Protein AF-J9YXC3-F1 (afdb_monomer_lite)

Sequence (136 aa):
MDFTQTALELEKHRAYLNEISKEDIVHIIKSVIFHLEQKKIFQEEELKKINLTVLTNEPFNNLYFKYNKERLPLAGTIILQESDNLTFTISLCHHFKMRNALIITGSNSQQSEILDIFFQTLSENQLKSDFIKIIQ

Structure (mmCIF, N/CA/C/O backbone):
data_AF-J9YXC3-F1
#
_entry.id   AF-J9YXC3-F1
#
loop_
_atom_site.group_PDB
_atom_site.id
_atom_site.type_symbol
_atom_site.label_atom_id
_atom_site.label_alt_id
_atom_site.label_comp_id
_atom_site.label_asym_id
_atom_site.label_entity_id
_atom_site.label_seq_id
_atom_site.pdbx_PDB_ins_code
_atom_site.Cartn_x
_atom_site.Cartn_y
_atom_site.Cartn_z
_atom_site.occupancy
_atom_site.B_iso_or_equiv
_atom_site.auth_seq_id
_atom_site.auth_comp_id
_atom_site.auth_asym_id
_atom_site.auth_atom_id
_atom_site.pdbx_PDB_model_num
ATOM 1 N N . MET A 1 1 ? 8.070 -23.061 -13.653 1.00 44.50 1 MET A N 1
ATOM 2 C CA . MET A 1 1 ? 8.009 -21.593 -13.799 1.00 44.50 1 MET A CA 1
ATOM 3 C C . MET A 1 1 ? 9.391 -21.136 -14.203 1.00 44.50 1 MET A C 1
ATOM 5 O O . MET A 1 1 ? 10.349 -21.558 -13.567 1.00 44.50 1 MET A O 1
ATOM 9 N N . ASP A 1 2 ? 9.485 -20.400 -15.303 1.00 42.06 2 ASP A N 1
ATOM 10 C CA . ASP A 1 2 ? 10.751 -20.035 -15.930 1.00 42.06 2 ASP A CA 1
ATOM 11 C C . ASP A 1 2 ? 11.364 -18.846 -15.172 1.00 42.06 2 ASP A C 1
ATOM 13 O O . ASP A 1 2 ? 10.804 -17.750 -15.164 1.00 42.06 2 ASP A O 1
ATOM 17 N N . PHE A 1 3 ? 12.466 -19.072 -14.453 1.00 43.12 3 PHE A N 1
ATOM 18 C CA . PHE A 1 3 ? 13.061 -18.087 -13.532 1.00 43.12 3 PHE A CA 1
ATOM 19 C C . PHE A 1 3 ? 13.427 -16.757 -14.217 1.00 43.12 3 PHE A C 1
ATOM 21 O O . PHE A 1 3 ? 13.409 -15.700 -13.587 1.00 43.12 3 PHE A O 1
ATOM 28 N N . THR A 1 4 ? 13.721 -16.801 -15.514 1.00 52.62 4 THR A N 1
ATOM 29 C CA . THR A 1 4 ? 14.018 -15.651 -16.378 1.00 52.62 4 THR A CA 1
ATOM 30 C C . THR A 1 4 ? 12.807 -14.753 -16.629 1.00 52.62 4 THR A C 1
ATOM 32 O O . THR A 1 4 ? 12.967 -13.534 -16.663 1.00 52.62 4 THR A O 1
ATOM 35 N N . GLN A 1 5 ? 11.599 -15.313 -16.762 1.00 55.00 5 GLN A N 1
ATOM 36 C CA . GLN A 1 5 ? 10.377 -14.516 -16.938 1.00 55.00 5 GLN A CA 1
ATOM 37 C C . GLN A 1 5 ? 10.041 -13.740 -15.659 1.00 55.00 5 GLN A C 1
ATOM 39 O O . GLN A 1 5 ? 9.790 -12.538 -15.719 1.00 55.00 5 GLN A O 1
ATOM 44 N N . THR A 1 6 ? 10.152 -14.391 -14.498 1.00 65.88 6 THR A N 1
ATOM 45 C CA . THR A 1 6 ? 9.884 -13.772 -13.191 1.00 65.88 6 THR A CA 1
ATOM 46 C C . THR A 1 6 ? 10.859 -12.632 -12.871 1.00 65.88 6 THR A C 1
ATOM 48 O O . THR A 1 6 ? 10.464 -11.617 -12.300 1.00 65.88 6 THR A O 1
ATOM 51 N N . ALA A 1 7 ? 12.134 -12.769 -13.253 1.00 64.75 7 ALA A N 1
ATOM 52 C CA . ALA A 1 7 ? 13.141 -11.727 -13.044 1.00 64.75 7 ALA A CA 1
ATOM 53 C C . ALA A 1 7 ? 12.892 -10.487 -13.920 1.00 64.75 7 ALA A C 1
ATOM 55 O O . ALA A 1 7 ? 12.973 -9.360 -13.434 1.00 64.75 7 ALA A O 1
ATOM 56 N N . LEU A 1 8 ? 12.533 -10.688 -15.192 1.00 72.06 8 LEU A N 1
ATOM 57 C CA . LEU A 1 8 ? 12.246 -9.594 -16.121 1.00 72.06 8 LEU A CA 1
ATOM 58 C C . LEU A 1 8 ? 10.987 -8.808 -15.715 1.00 72.06 8 LEU A C 1
ATOM 60 O O . LEU A 1 8 ? 10.945 -7.585 -15.838 1.00 72.06 8 LEU A O 1
ATOM 64 N N . GLU A 1 9 ? 9.953 -9.493 -15.225 1.00 75.75 9 GLU A N 1
ATOM 65 C CA . GLU A 1 9 ? 8.747 -8.848 -14.689 1.00 75.75 9 GLU A CA 1
ATOM 66 C C . GLU A 1 9 ? 9.055 -7.997 -13.453 1.00 75.75 9 GLU A C 1
ATOM 68 O O . GLU A 1 9 ? 8.604 -6.854 -13.356 1.00 75.75 9 GLU A O 1
ATOM 73 N N . LEU A 1 10 ? 9.891 -8.510 -12.546 1.00 72.19 10 LEU A N 1
ATOM 74 C CA . LEU A 1 10 ? 10.334 -7.773 -11.365 1.00 72.19 10 LEU A CA 1
ATOM 75 C C . LEU A 1 10 ? 11.084 -6.487 -11.739 1.00 72.19 10 LEU A C 1
ATOM 77 O O . LEU A 1 10 ? 10.846 -5.432 -11.147 1.00 72.19 10 LEU A O 1
ATOM 81 N N . GLU A 1 11 ? 11.964 -6.551 -12.740 1.00 75.38 11 GLU A N 1
ATOM 82 C CA . GLU A 1 11 ? 12.675 -5.373 -13.240 1.00 75.38 11 GLU A CA 1
ATOM 83 C C . GLU A 1 11 ? 11.730 -4.331 -13.844 1.00 75.38 11 GLU A C 1
ATOM 85 O O . GLU A 1 11 ? 11.914 -3.137 -13.605 1.00 75.38 11 GLU A O 1
ATOM 90 N N . LYS A 1 12 ? 10.681 -4.757 -14.558 1.00 84.31 12 LYS A N 1
ATOM 91 C CA . LYS A 1 12 ? 9.660 -3.842 -15.093 1.00 84.31 12 LYS A CA 1
ATOM 92 C C . LYS A 1 12 ? 8.884 -3.142 -13.982 1.00 84.31 12 LYS A C 1
ATOM 94 O O . LYS A 1 12 ? 8.744 -1.922 -14.023 1.00 84.31 12 LYS A O 1
ATOM 99 N N . HIS A 1 13 ? 8.420 -3.884 -12.975 1.00 84.56 13 HIS A N 1
ATOM 100 C CA . HIS A 1 13 ? 7.725 -3.294 -11.825 1.00 84.56 13 HIS A CA 1
ATOM 101 C C . HIS A 1 13 ? 8.628 -2.318 -11.070 1.00 84.56 13 HIS A C 1
ATOM 103 O O . HIS A 1 13 ? 8.189 -1.244 -10.665 1.00 84.56 13 HIS A O 1
ATOM 109 N N . ARG A 1 14 ? 9.915 -2.651 -10.941 1.00 78.56 14 ARG A N 1
ATOM 110 C CA . ARG A 1 14 ? 10.913 -1.771 -10.334 1.00 78.56 14 ARG A CA 1
ATOM 111 C C . ARG A 1 14 ? 11.133 -0.493 -11.139 1.00 78.56 14 ARG A C 1
ATOM 113 O O 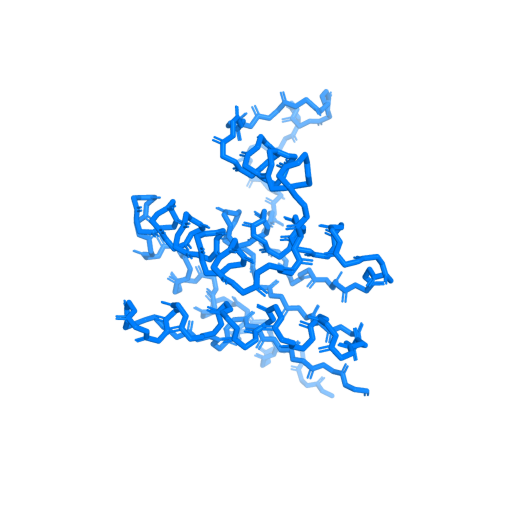. ARG A 1 14 ? 11.238 0.575 -10.539 1.00 78.56 14 ARG A O 1
ATOM 120 N N . ALA A 1 15 ? 11.284 -0.595 -12.458 1.00 83.19 15 ALA A N 1
ATOM 121 C CA . ALA A 1 15 ? 11.462 0.570 -13.318 1.00 83.19 15 ALA A CA 1
ATOM 122 C C . ALA A 1 15 ? 10.262 1.510 -13.167 1.00 83.19 15 ALA A C 1
ATOM 124 O O . ALA A 1 15 ? 10.442 2.673 -12.821 1.00 83.19 15 ALA A O 1
ATOM 125 N N . TYR A 1 16 ? 9.054 0.950 -13.255 1.00 87.44 16 TYR A N 1
ATOM 126 C CA . TYR A 1 16 ? 7.808 1.682 -13.072 1.00 87.44 16 TYR A CA 1
ATOM 127 C C . TYR A 1 16 ? 7.717 2.391 -11.709 1.00 87.44 16 TYR A C 1
ATOM 129 O O . TYR A 1 16 ? 7.514 3.599 -11.650 1.00 87.44 16 TYR A O 1
ATOM 137 N N . LEU A 1 17 ? 7.935 1.679 -10.596 1.00 85.12 17 LEU A N 1
ATOM 138 C CA . LEU A 1 17 ? 7.857 2.279 -9.255 1.00 85.12 17 LEU A CA 1
ATOM 139 C C . LEU A 1 17 ? 8.917 3.369 -9.018 1.00 85.12 17 LEU A C 1
ATOM 141 O O . LEU A 1 17 ? 8.711 4.260 -8.196 1.00 85.12 17 LEU A O 1
ATOM 145 N N . ASN A 1 18 ? 10.054 3.315 -9.720 1.00 84.38 18 ASN A N 1
ATOM 146 C CA . ASN A 1 18 ? 11.087 4.348 -9.634 1.00 84.38 18 ASN A CA 1
ATOM 147 C C . ASN A 1 18 ? 10.769 5.616 -10.429 1.00 84.38 18 ASN A C 1
ATOM 149 O O . ASN A 1 18 ? 11.314 6.665 -10.081 1.00 84.38 18 ASN A O 1
ATOM 153 N N . GLU A 1 19 ? 9.910 5.527 -11.445 1.00 88.19 19 GLU A N 1
ATOM 154 C CA . GLU A 1 19 ? 9.423 6.679 -12.214 1.00 88.19 19 GLU A CA 1
ATOM 155 C C . GLU A 1 19 ? 8.437 7.534 -11.407 1.00 88.19 19 GLU A C 1
ATOM 157 O O . GLU A 1 19 ? 8.325 8.733 -11.654 1.00 88.19 19 GLU A O 1
ATOM 162 N N . ILE A 1 20 ? 7.766 6.952 -10.405 1.00 86.25 20 ILE A N 1
ATOM 163 C CA . ILE A 1 20 ? 6.833 7.677 -9.536 1.00 86.25 20 ILE A CA 1
ATOM 164 C C . ILE A 1 20 ? 7.611 8.671 -8.664 1.00 86.25 20 ILE A C 1
ATOM 166 O O . ILE A 1 20 ? 8.532 8.297 -7.920 1.00 86.25 20 ILE A O 1
ATOM 170 N N . SER A 1 21 ? 7.230 9.948 -8.732 1.00 84.88 21 SER A N 1
ATOM 171 C CA . SER A 1 21 ? 7.859 11.005 -7.940 1.00 84.88 21 SER A CA 1
ATOM 172 C C . SER A 1 21 ? 7.659 10.765 -6.436 1.00 84.88 21 SER A C 1
ATOM 174 O O . SER A 1 21 ? 6.740 10.064 -6.000 1.00 84.88 21 SER A O 1
ATOM 176 N N . LYS A 1 22 ? 8.548 11.321 -5.605 1.00 81.31 22 LYS A N 1
ATOM 177 C CA . LYS A 1 22 ? 8.396 11.197 -4.145 1.00 81.31 22 LYS A CA 1
ATOM 178 C C . LYS A 1 22 ? 7.128 11.915 -3.676 1.00 81.31 22 LYS A C 1
ATOM 180 O O . LYS A 1 22 ? 6.474 11.457 -2.741 1.00 81.31 22 LYS A O 1
ATOM 185 N N . GLU A 1 23 ? 6.799 13.023 -4.328 1.00 81.69 23 GLU A N 1
ATOM 186 C CA . GLU A 1 23 ? 5.622 13.845 -4.085 1.00 81.69 23 GLU A CA 1
ATOM 187 C C . GLU A 1 23 ? 4.339 13.047 -4.330 1.00 81.69 23 GLU A C 1
ATOM 189 O O . GLU A 1 23 ? 3.472 13.021 -3.454 1.00 81.69 23 GLU A O 1
ATOM 194 N N . ASP A 1 24 ? 4.264 12.320 -5.448 1.00 82.81 24 ASP A N 1
ATOM 195 C CA . ASP A 1 24 ? 3.105 11.488 -5.791 1.00 82.81 24 ASP A CA 1
ATOM 196 C C . ASP A 1 24 ? 2.949 10.323 -4.810 1.00 82.81 24 ASP A C 1
ATOM 198 O O . ASP A 1 24 ? 1.852 10.081 -4.312 1.00 82.81 24 ASP A O 1
ATOM 202 N N . ILE A 1 25 ? 4.047 9.649 -4.440 1.00 84.69 25 ILE A N 1
ATOM 203 C CA . ILE A 1 25 ? 4.031 8.591 -3.414 1.00 84.69 25 ILE A CA 1
ATOM 204 C C . ILE A 1 25 ? 3.436 9.115 -2.101 1.00 84.69 25 ILE A C 1
ATOM 206 O O . ILE A 1 25 ? 2.562 8.481 -1.506 1.00 84.69 25 ILE A O 1
ATOM 210 N N . VAL A 1 26 ? 3.899 10.280 -1.639 1.00 83.12 26 VAL A N 1
ATOM 211 C CA . VAL A 1 26 ? 3.402 10.894 -0.401 1.00 83.12 26 VAL A CA 1
ATOM 212 C C . VAL A 1 26 ? 1.939 11.309 -0.542 1.00 83.12 26 VAL A C 1
ATOM 214 O O . VAL A 1 26 ? 1.172 11.132 0.406 1.00 83.12 26 VAL A O 1
ATOM 217 N N . HIS A 1 27 ? 1.545 11.850 -1.697 1.00 84.75 27 HIS A N 1
ATOM 218 C CA . HIS A 1 27 ? 0.162 12.221 -1.973 1.00 84.75 27 HIS A CA 1
ATOM 219 C C . HIS A 1 27 ? -0.765 11.006 -1.888 1.00 84.75 27 HIS A C 1
ATOM 221 O O . HIS A 1 27 ? -1.734 11.041 -1.136 1.00 84.75 27 HIS A O 1
ATOM 227 N N . ILE A 1 28 ? -0.420 9.907 -2.559 1.00 87.94 28 ILE A N 1
ATOM 228 C CA . ILE A 1 28 ? -1.202 8.663 -2.554 1.00 87.94 28 ILE A CA 1
ATOM 229 C C . ILE A 1 28 ? -1.365 8.131 -1.138 1.00 87.94 28 ILE A C 1
ATOM 231 O O . ILE A 1 28 ? -2.479 7.836 -0.727 1.00 87.94 28 ILE A O 1
ATOM 235 N N . ILE A 1 29 ? -0.280 8.054 -0.363 1.00 84.12 29 ILE A N 1
ATOM 236 C CA . ILE A 1 29 ? -0.344 7.561 1.019 1.00 84.12 29 ILE A CA 1
ATOM 237 C C . ILE A 1 29 ? -1.292 8.425 1.858 1.00 84.12 29 ILE A C 1
ATOM 239 O O . ILE A 1 29 ? -2.106 7.892 2.608 1.00 84.12 29 ILE A O 1
ATOM 243 N N . LYS A 1 30 ? -1.218 9.753 1.725 1.00 85.12 30 LYS A N 1
ATOM 244 C CA . LYS A 1 30 ? -2.128 10.665 2.432 1.00 85.12 30 LYS A CA 1
ATOM 245 C C . LYS A 1 30 ? -3.578 10.475 1.994 1.00 85.12 30 LYS A C 1
ATOM 247 O O . LYS A 1 30 ? -4.453 10.440 2.853 1.00 85.12 30 LYS A O 1
ATOM 252 N N . SER A 1 31 ? -3.822 10.326 0.695 1.00 86.06 31 SER A N 1
ATOM 253 C CA . SER A 1 31 ? -5.158 10.088 0.144 1.00 86.06 31 SER A CA 1
ATOM 254 C C . SER A 1 31 ? -5.735 8.762 0.643 1.00 86.06 31 SER A C 1
ATOM 256 O O . SER A 1 31 ? -6.872 8.733 1.103 1.00 86.06 31 SER A O 1
ATOM 258 N N . VAL A 1 32 ? -4.934 7.694 0.690 1.00 87.75 32 VAL A N 1
ATOM 259 C CA . VAL A 1 32 ? -5.335 6.411 1.290 1.00 87.75 32 VAL A CA 1
ATOM 260 C C . VAL A 1 32 ? -5.733 6.603 2.753 1.00 87.75 32 VAL A C 1
ATOM 262 O O . VAL A 1 32 ? -6.828 6.209 3.139 1.00 87.75 32 VAL A O 1
ATOM 265 N N . ILE A 1 33 ? -4.895 7.259 3.562 1.00 84.56 33 ILE A N 1
ATOM 266 C CA . ILE A 1 33 ? -5.190 7.512 4.983 1.00 84.56 33 ILE A CA 1
ATOM 267 C C . ILE A 1 33 ? -6.478 8.331 5.146 1.00 84.56 33 ILE A C 1
ATOM 269 O O . ILE A 1 33 ? -7.306 7.999 5.994 1.00 84.56 33 ILE A O 1
ATOM 273 N N . PHE A 1 34 ? -6.684 9.344 4.304 1.00 85.00 34 PHE A N 1
ATOM 274 C CA . PHE A 1 34 ? -7.913 10.135 4.284 1.00 85.00 34 PHE A CA 1
ATOM 275 C C . PHE A 1 34 ? -9.146 9.273 3.971 1.00 85.00 34 PHE A C 1
ATOM 277 O O . PHE A 1 34 ? -10.157 9.365 4.664 1.00 85.00 34 PHE A O 1
ATOM 284 N N . HIS A 1 35 ? -9.079 8.387 2.975 1.00 87.12 35 HIS A N 1
ATOM 285 C CA . HIS A 1 35 ? -10.197 7.497 2.653 1.00 87.12 35 HIS A CA 1
ATOM 286 C C . HIS A 1 35 ? -10.477 6.470 3.760 1.00 87.12 35 HIS A C 1
ATOM 288 O O . HIS A 1 35 ? -11.645 6.202 4.054 1.00 87.12 35 HIS A O 1
ATOM 294 N N . LEU A 1 36 ? -9.437 5.944 4.417 1.00 84.81 36 LEU A N 1
ATOM 295 C CA . LEU A 1 36 ? -9.581 5.071 5.589 1.00 84.81 36 LEU A CA 1
ATOM 296 C C . LEU A 1 36 ? -10.304 5.788 6.741 1.00 84.81 36 LEU A C 1
ATOM 298 O O . LEU A 1 36 ? -11.165 5.191 7.395 1.00 84.81 36 LEU A O 1
ATOM 302 N N . GLU A 1 37 ? -9.988 7.067 6.962 1.00 84.81 37 GLU A N 1
ATOM 303 C CA . GLU A 1 37 ? -10.649 7.922 7.953 1.00 84.81 37 GLU A CA 1
ATOM 304 C C . GLU A 1 37 ? -12.123 8.164 7.603 1.00 84.81 37 GLU A C 1
ATOM 306 O O . GLU A 1 37 ? -12.999 7.939 8.440 1.00 84.81 37 GLU A O 1
ATOM 311 N N . GLN A 1 38 ? -12.424 8.548 6.355 1.00 87.81 38 GLN A N 1
ATOM 312 C CA . GLN A 1 38 ? -13.802 8.791 5.898 1.00 87.81 38 GLN A CA 1
ATOM 313 C C . GLN A 1 38 ? -14.692 7.552 6.056 1.00 87.81 38 GLN A C 1
ATOM 315 O O . GLN A 1 38 ? -15.856 7.660 6.447 1.00 87.81 38 GLN A O 1
ATOM 320 N N . LYS A 1 39 ? -14.135 6.366 5.793 1.00 88.75 39 LYS A N 1
ATOM 321 C CA . LYS A 1 39 ? -14.833 5.088 5.959 1.00 88.75 39 LYS A CA 1
ATOM 322 C C . LYS A 1 39 ? -14.856 4.563 7.398 1.00 88.75 39 LYS A C 1
ATOM 324 O O . LYS A 1 39 ? -15.511 3.557 7.651 1.00 88.75 39 LYS A O 1
ATOM 329 N N . LYS A 1 40 ? -14.192 5.239 8.345 1.00 88.19 40 LYS A N 1
ATOM 330 C CA . LYS A 1 40 ? -14.095 4.842 9.763 1.00 88.19 40 LYS A CA 1
ATOM 331 C C . LYS A 1 40 ? -13.547 3.422 9.957 1.00 88.19 40 LYS A C 1
ATOM 333 O O . LYS A 1 40 ? -13.983 2.709 10.858 1.00 88.19 40 LYS A O 1
ATOM 338 N N . ILE A 1 41 ? -12.594 3.017 9.113 1.00 84.50 41 ILE A N 1
ATOM 339 C CA . ILE A 1 41 ? -11.960 1.686 9.182 1.00 84.50 41 ILE A CA 1
ATOM 340 C C . ILE A 1 41 ? -11.075 1.561 10.428 1.00 84.50 41 ILE A C 1
ATOM 342 O O . ILE A 1 41 ? -10.980 0.481 11.008 1.00 84.50 41 ILE A O 1
ATOM 346 N N . PHE A 1 42 ? -10.466 2.669 10.851 1.00 84.56 42 PHE A N 1
ATOM 347 C CA . PHE A 1 42 ? -9.588 2.759 12.015 1.00 84.56 42 PHE A CA 1
ATOM 348 C C . PHE A 1 42 ? -10.005 3.910 12.933 1.00 84.56 42 PHE A C 1
ATOM 350 O O . PHE A 1 42 ? -10.611 4.889 12.489 1.00 84.56 42 PHE A O 1
ATOM 357 N N . GLN A 1 43 ? -9.657 3.806 14.216 1.00 81.88 43 GLN A N 1
ATOM 358 C CA . GLN A 1 43 ? -9.811 4.897 15.180 1.00 81.88 43 GLN A CA 1
ATOM 359 C C . GLN A 1 43 ? -8.725 5.967 14.982 1.00 81.88 43 GLN A C 1
ATOM 361 O O . GLN A 1 43 ? -7.665 5.706 14.412 1.00 81.88 43 GLN A O 1
ATOM 366 N N . GLU A 1 44 ? -8.947 7.174 15.509 1.00 78.56 44 GLU A N 1
ATOM 367 C CA . GLU A 1 44 ? -8.007 8.299 15.372 1.00 78.56 44 GLU A CA 1
ATOM 368 C C . GLU A 1 44 ? -6.583 7.950 15.851 1.00 78.56 44 GLU A C 1
ATOM 370 O O . GLU A 1 44 ? -5.597 8.270 15.187 1.00 78.56 44 GLU A O 1
ATOM 375 N N . GLU A 1 45 ? -6.460 7.228 16.967 1.00 75.44 45 GLU A N 1
ATOM 376 C CA . GLU A 1 45 ? -5.168 6.799 17.521 1.00 75.44 45 GLU A CA 1
ATOM 377 C C . GLU A 1 45 ? -4.423 5.804 16.617 1.00 75.44 45 GLU A C 1
ATOM 379 O O . GLU A 1 45 ? -3.192 5.781 16.574 1.00 75.44 45 GLU A O 1
ATOM 384 N N . GLU A 1 46 ? -5.150 4.996 15.851 1.00 75.75 46 GLU A N 1
ATOM 385 C CA . GLU A 1 46 ? -4.582 4.055 14.885 1.00 75.75 46 GLU A CA 1
ATOM 386 C C . GLU A 1 46 ? -4.159 4.778 13.599 1.00 75.75 46 GLU A C 1
ATOM 388 O O . GLU A 1 46 ? -3.057 4.549 13.095 1.00 75.75 46 GLU A O 1
ATOM 393 N N . LEU A 1 47 ? -4.961 5.736 13.125 1.00 73.12 47 LEU A N 1
ATOM 394 C CA . LEU A 1 47 ? -4.610 6.604 11.995 1.00 73.12 47 LEU A CA 1
ATOM 395 C C . LEU A 1 47 ? -3.367 7.454 12.296 1.00 73.12 47 LEU A C 1
ATOM 397 O O . LEU A 1 47 ? -2.502 7.614 11.431 1.00 73.12 47 LEU A O 1
ATOM 401 N N . LYS A 1 48 ? -3.219 7.946 13.536 1.00 74.19 48 LYS A N 1
ATOM 402 C CA . LYS A 1 48 ? -1.992 8.617 14.004 1.00 74.19 48 LYS A CA 1
ATOM 403 C C . LYS A 1 48 ? -0.777 7.700 13.896 1.00 74.19 48 LYS A C 1
ATOM 405 O O . LYS A 1 48 ? 0.265 8.147 13.422 1.00 74.19 48 LYS A O 1
ATOM 410 N N . LYS A 1 49 ? -0.899 6.420 14.270 1.00 75.44 49 LYS A N 1
ATOM 411 C CA . LYS A 1 49 ? 0.193 5.440 14.125 1.00 75.44 49 LYS A CA 1
ATOM 412 C C . LYS A 1 49 ? 0.561 5.212 12.660 1.00 75.44 49 LYS A C 1
ATOM 414 O O . LYS A 1 49 ? 1.745 5.253 12.342 1.00 75.44 49 LYS A O 1
ATOM 419 N N . ILE A 1 50 ? -0.421 5.051 11.768 1.00 73.50 50 I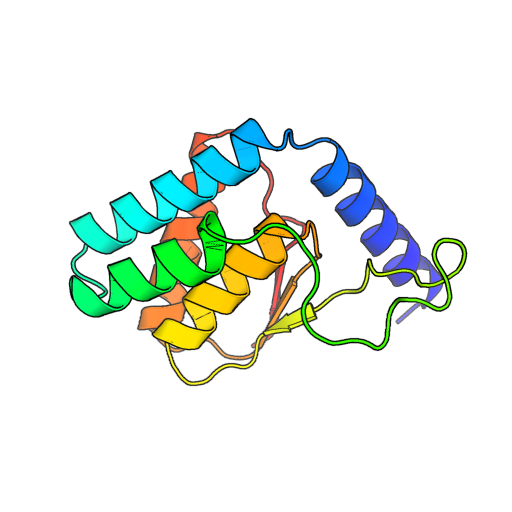LE A N 1
ATOM 420 C CA . ILE A 1 50 ? -0.168 4.899 10.323 1.00 73.50 50 ILE A CA 1
ATOM 421 C C . ILE A 1 50 ? 0.562 6.135 9.780 1.00 73.50 50 ILE A C 1
ATOM 423 O O 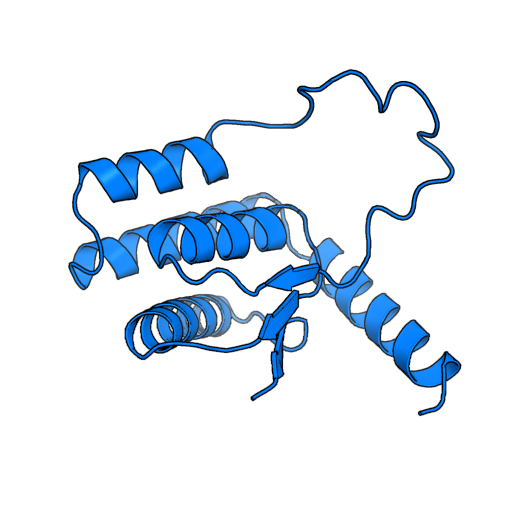. ILE A 1 50 ? 1.614 6.006 9.151 1.00 73.50 50 ILE A O 1
ATOM 427 N N . ASN A 1 51 ? 0.056 7.334 10.081 1.00 68.94 51 ASN A N 1
ATOM 428 C CA . ASN A 1 51 ? 0.685 8.595 9.687 1.00 68.94 51 ASN A CA 1
ATOM 429 C C . ASN A 1 51 ? 2.127 8.697 10.197 1.00 68.94 51 ASN A C 1
ATOM 431 O O . ASN A 1 51 ? 3.029 9.009 9.424 1.00 68.94 51 ASN A O 1
ATOM 435 N N . LEU A 1 52 ? 2.373 8.404 11.476 1.00 71.19 52 LEU A N 1
ATOM 436 C CA . LEU A 1 52 ? 3.715 8.463 12.051 1.00 71.19 52 LEU A CA 1
ATOM 437 C C . LEU A 1 52 ? 4.654 7.457 11.369 1.00 71.19 52 LEU A C 1
ATOM 439 O O . LEU A 1 52 ? 5.690 7.843 10.824 1.00 71.19 52 LEU A O 1
ATOM 443 N N . THR A 1 53 ? 4.293 6.178 11.332 1.00 67.94 53 THR A N 1
ATOM 444 C CA . THR A 1 53 ? 5.188 5.131 10.825 1.00 67.94 53 THR A CA 1
ATOM 445 C C . THR A 1 53 ? 5.484 5.286 9.333 1.00 67.94 53 THR A C 1
ATOM 447 O O . THR A 1 53 ? 6.612 5.043 8.899 1.00 67.94 53 THR A O 1
ATOM 450 N N . VAL A 1 54 ? 4.507 5.732 8.542 1.00 62.09 54 VAL A N 1
ATOM 451 C CA . VAL A 1 54 ? 4.664 5.838 7.090 1.00 62.09 54 VAL A CA 1
ATOM 452 C C . VAL A 1 54 ? 5.218 7.206 6.675 1.00 62.09 54 VAL A C 1
ATOM 454 O O . VAL A 1 54 ? 6.100 7.270 5.813 1.00 62.09 54 VAL A O 1
ATOM 457 N N . LEU A 1 55 ? 4.768 8.307 7.287 1.00 59.78 55 LEU A N 1
ATOM 458 C CA . LEU A 1 55 ? 5.111 9.666 6.844 1.00 59.78 55 LEU A CA 1
ATOM 459 C C . LEU A 1 55 ? 6.256 10.322 7.630 1.00 59.78 55 LEU A C 1
ATOM 461 O O . LEU A 1 55 ? 6.904 11.198 7.063 1.00 59.78 55 LEU A O 1
ATOM 465 N N . THR A 1 56 ? 6.556 9.917 8.875 1.00 54.72 56 THR A N 1
ATOM 466 C CA . THR A 1 56 ? 7.517 10.665 9.723 1.00 54.72 56 THR A CA 1
ATOM 467 C C . THR A 1 56 ? 8.962 10.166 9.772 1.00 54.72 56 THR A C 1
ATOM 469 O O . THR A 1 56 ? 9.758 10.818 10.431 1.00 54.72 56 THR A O 1
ATOM 472 N N . ASN A 1 57 ? 9.380 9.125 9.037 1.00 49.84 57 ASN A N 1
ATOM 473 C CA . ASN A 1 57 ? 10.819 8.815 8.935 1.00 49.84 57 ASN A CA 1
ATOM 474 C C . ASN A 1 57 ? 11.315 8.505 7.509 1.00 49.84 57 ASN A C 1
ATOM 476 O O . ASN A 1 57 ? 10.797 7.629 6.807 1.00 49.84 57 ASN A O 1
ATOM 480 N N . GLU A 1 58 ? 12.341 9.266 7.109 1.00 41.00 58 GLU A N 1
ATOM 481 C CA . GLU A 1 58 ? 13.401 8.905 6.157 1.00 41.00 58 GLU A CA 1
ATOM 482 C C . GLU A 1 58 ? 14.513 8.120 6.921 1.00 41.00 58 GLU A C 1
ATOM 484 O O . GLU A 1 58 ? 14.465 8.021 8.146 1.00 41.00 58 GLU A O 1
ATOM 489 N N . PRO A 1 59 ? 15.437 7.439 6.220 1.00 46.72 59 PRO A N 1
ATOM 490 C CA . PRO A 1 59 ? 15.888 6.073 6.496 1.00 46.72 59 PRO A CA 1
ATOM 491 C C . PRO A 1 59 ? 16.884 5.946 7.664 1.00 46.72 59 PRO A C 1
ATOM 493 O O . PRO A 1 59 ? 17.591 6.889 7.990 1.00 46.72 59 PRO A O 1
ATOM 496 N N . PHE A 1 60 ? 17.027 4.718 8.180 1.00 37.78 60 PHE A N 1
ATOM 497 C CA . PHE A 1 60 ? 18.044 4.239 9.141 1.00 37.78 60 PHE A CA 1
ATOM 498 C C . PHE A 1 60 ? 17.735 4.371 10.643 1.00 37.78 60 PHE A C 1
ATOM 500 O O . PHE A 1 60 ? 18.085 5.342 11.299 1.00 37.78 60 PHE A O 1
ATOM 507 N N . ASN A 1 61 ? 17.242 3.270 11.213 1.00 30.75 61 ASN A N 1
ATOM 508 C CA . ASN A 1 61 ? 17.649 2.745 12.524 1.00 30.75 61 ASN A CA 1
ATOM 509 C C . ASN A 1 61 ? 17.272 1.253 12.517 1.00 30.75 61 ASN A C 1
ATOM 511 O O . ASN A 1 61 ? 16.114 0.898 12.669 1.00 30.75 61 ASN A O 1
ATOM 515 N N . ASN A 1 62 ? 18.156 0.342 12.106 1.00 29.22 62 ASN A N 1
ATOM 516 C CA . ASN A 1 62 ? 19.239 -0.141 12.958 1.00 29.22 62 ASN A CA 1
ATOM 517 C C . ASN A 1 62 ? 20.492 -0.511 12.140 1.00 29.22 62 ASN A C 1
ATOM 519 O O . ASN A 1 62 ? 20.461 -1.432 11.332 1.00 29.22 62 ASN A O 1
ATOM 523 N N . LEU A 1 63 ? 21.588 0.217 12.370 1.00 31.31 63 LEU A N 1
ATOM 524 C CA . LEU A 1 63 ? 22.979 -0.243 12.570 1.00 31.31 63 LEU A CA 1
ATOM 525 C C . LEU A 1 63 ? 23.662 -1.349 11.715 1.00 31.31 63 LEU A C 1
ATOM 527 O O . LEU A 1 63 ? 24.855 -1.552 11.921 1.00 31.31 63 LEU A O 1
ATOM 531 N N . TYR A 1 64 ? 23.042 -1.994 10.721 1.00 29.39 64 TYR A N 1
ATOM 532 C CA . TYR A 1 64 ? 23.694 -3.036 9.894 1.00 29.39 64 TYR A CA 1
ATOM 533 C C . TYR A 1 64 ? 24.028 -2.621 8.448 1.00 29.39 64 TYR A C 1
ATOM 535 O O . TYR A 1 64 ? 24.839 -3.268 7.793 1.00 29.39 64 TYR A O 1
ATOM 543 N N . PHE A 1 65 ? 23.502 -1.498 7.953 1.00 33.62 65 PHE A N 1
ATOM 544 C CA . PHE A 1 65 ? 23.675 -1.063 6.553 1.00 33.62 65 PHE A CA 1
ATOM 545 C C . PHE A 1 65 ? 24.868 -0.125 6.303 1.00 33.62 65 PHE A C 1
ATOM 547 O O . PHE A 1 65 ? 24.916 0.590 5.301 1.00 33.62 65 PHE A O 1
ATOM 554 N N . LYS A 1 66 ? 25.871 -0.119 7.190 1.00 34.88 66 LYS A N 1
ATOM 555 C CA . LYS A 1 66 ? 27.162 0.519 6.875 1.00 34.88 66 LYS A CA 1
ATOM 556 C C . LYS A 1 66 ? 28.008 -0.329 5.909 1.00 34.88 66 LYS A C 1
ATOM 558 O O . LYS A 1 66 ? 28.993 0.172 5.378 1.00 34.88 66 LYS A O 1
ATOM 563 N N . TYR A 1 67 ? 27.589 -1.566 5.628 1.00 34.56 67 TYR A N 1
ATOM 564 C CA . TYR A 1 67 ? 28.151 -2.410 4.579 1.00 34.56 67 TYR A CA 1
ATOM 565 C C . TYR A 1 67 ? 27.185 -2.522 3.389 1.00 34.56 67 TYR A C 1
ATOM 567 O O . TYR A 1 67 ? 26.013 -2.839 3.557 1.00 34.56 67 TYR A O 1
ATOM 575 N N . ASN A 1 68 ? 27.728 -2.288 2.188 1.00 36.34 68 ASN A N 1
ATOM 576 C CA . ASN A 1 68 ? 27.134 -2.476 0.856 1.00 36.34 68 ASN A CA 1
ATOM 577 C C . ASN A 1 68 ? 26.126 -1.432 0.347 1.00 36.34 68 ASN A C 1
ATOM 579 O O . ASN A 1 68 ? 25.004 -1.756 -0.031 1.00 36.34 68 ASN A O 1
ATOM 583 N N . LYS A 1 69 ? 26.604 -0.194 0.161 1.00 39.03 69 LYS A N 1
ATOM 584 C CA . LYS A 1 69 ? 25.950 0.803 -0.711 1.00 39.03 69 LYS A CA 1
ATOM 585 C C . LYS A 1 69 ? 25.976 0.454 -2.211 1.00 39.03 69 LYS A C 1
ATOM 587 O O . LYS A 1 69 ? 25.265 1.093 -2.972 1.00 39.03 69 LYS A O 1
ATOM 592 N N . GLU A 1 70 ? 26.738 -0.555 -2.639 1.00 39.25 70 GLU A N 1
ATOM 593 C CA . GLU A 1 70 ? 26.879 -0.893 -4.068 1.00 39.25 70 GLU A CA 1
ATOM 594 C C . GLU A 1 70 ? 26.322 -2.269 -4.469 1.00 39.25 70 GLU A C 1
ATOM 596 O O . GLU A 1 70 ? 26.309 -2.587 -5.655 1.00 39.25 70 GLU A O 1
ATOM 601 N N . ARG A 1 71 ? 25.877 -3.121 -3.528 1.00 41.34 71 ARG A N 1
ATOM 602 C CA . ARG A 1 71 ? 25.600 -4.544 -3.842 1.00 41.34 71 ARG A CA 1
ATOM 603 C C . ARG A 1 71 ? 24.446 -5.225 -3.105 1.00 41.34 71 ARG A C 1
ATOM 605 O O . ARG A 1 71 ? 24.344 -6.445 -3.174 1.00 41.34 71 ARG A O 1
ATOM 612 N N . LEU A 1 72 ? 23.559 -4.494 -2.433 1.00 41.25 72 LEU A N 1
ATOM 613 C CA . LEU A 1 72 ? 22.301 -5.089 -1.969 1.00 41.25 72 LEU A CA 1
ATOM 614 C C . LEU A 1 72 ? 21.160 -4.624 -2.876 1.00 41.25 72 LEU A C 1
ATOM 616 O O . LEU A 1 72 ? 20.794 -3.448 -2.819 1.00 41.25 72 LEU A O 1
ATOM 620 N N . PRO A 1 73 ? 20.587 -5.503 -3.721 1.00 43.62 73 PRO A N 1
ATOM 621 C CA . PRO A 1 73 ? 19.310 -5.212 -4.340 1.00 43.62 73 PRO A CA 1
ATOM 622 C C . PRO A 1 73 ? 18.274 -5.171 -3.211 1.00 43.62 73 PRO A C 1
ATOM 624 O O . PRO A 1 73 ? 17.737 -6.190 -2.801 1.00 43.62 73 PRO A O 1
ATOM 627 N N . LEU A 1 74 ? 18.010 -3.973 -2.685 1.00 48.50 74 LEU A N 1
ATOM 628 C CA . LEU A 1 74 ? 16.874 -3.709 -1.792 1.00 48.50 74 LEU A CA 1
ATOM 629 C C . LEU A 1 74 ? 15.525 -3.948 -2.505 1.00 48.50 74 LEU A C 1
ATOM 631 O O . LEU A 1 74 ? 14.485 -3.974 -1.861 1.00 48.50 74 LEU A O 1
ATOM 635 N N . ALA A 1 75 ? 15.554 -4.129 -3.829 1.00 54.03 75 ALA A N 1
ATOM 636 C CA . ALA A 1 75 ? 14.413 -4.403 -4.685 1.00 54.03 75 ALA A CA 1
ATOM 637 C C . ALA A 1 75 ? 14.165 -5.916 -4.784 1.00 54.03 75 ALA A C 1
ATOM 639 O O . ALA A 1 75 ? 14.692 -6.591 -5.669 1.00 54.03 75 ALA A O 1
ATOM 640 N N . GLY A 1 76 ? 13.366 -6.430 -3.855 1.00 62.19 76 GLY A N 1
ATOM 641 C CA . GLY A 1 76 ? 12.740 -7.745 -3.944 1.00 62.19 76 GLY A CA 1
ATOM 642 C C . GLY A 1 76 ? 11.221 -7.611 -3.986 1.00 62.19 76 GLY A C 1
ATOM 643 O O . GLY A 1 76 ? 10.670 -6.537 -3.741 1.00 62.19 76 GLY A O 1
ATOM 644 N N . THR A 1 77 ? 10.534 -8.709 -4.281 1.00 71.12 77 THR A N 1
ATOM 645 C CA . THR A 1 77 ? 9.103 -8.805 -3.990 1.00 71.12 77 THR A CA 1
ATOM 646 C C . THR A 1 77 ? 8.925 -9.058 -2.499 1.00 71.12 77 THR A C 1
ATOM 648 O O . THR A 1 77 ? 9.521 -9.992 -1.963 1.00 71.12 77 THR A O 1
ATOM 651 N N . ILE A 1 78 ? 8.120 -8.238 -1.828 1.00 80.12 78 ILE A N 1
ATOM 652 C CA . ILE A 1 78 ? 7.768 -8.439 -0.419 1.00 80.12 78 ILE A CA 1
ATOM 653 C C . ILE A 1 78 ? 6.477 -9.239 -0.341 1.00 80.12 78 ILE A C 1
ATOM 655 O O . ILE A 1 78 ? 5.529 -8.932 -1.056 1.00 80.12 78 ILE A O 1
ATOM 659 N N . ILE A 1 79 ? 6.439 -10.244 0.530 1.00 80.44 79 ILE A N 1
ATOM 660 C CA . ILE A 1 79 ? 5.222 -10.998 0.830 1.00 80.44 79 ILE A CA 1
ATOM 661 C C . ILE A 1 79 ? 4.579 -10.385 2.077 1.00 80.44 79 ILE A C 1
ATOM 663 O O . ILE A 1 79 ? 5.211 -10.346 3.131 1.00 80.44 79 ILE A O 1
ATOM 667 N N . LEU A 1 80 ? 3.343 -9.914 1.938 1.00 82.69 80 LEU A N 1
ATOM 668 C CA . LEU A 1 80 ? 2.485 -9.426 3.014 1.00 82.69 80 LEU A CA 1
ATOM 669 C C . LEU A 1 80 ? 1.547 -10.555 3.448 1.00 82.69 80 LEU A C 1
ATOM 671 O O . LEU A 1 80 ? 0.740 -11.039 2.651 1.00 82.69 80 LEU A O 1
ATOM 675 N N . GLN A 1 81 ? 1.690 -10.989 4.699 1.00 83.44 81 GLN A N 1
ATOM 676 C CA . GLN A 1 81 ? 0.921 -12.078 5.321 1.00 83.44 81 GLN A CA 1
ATOM 677 C C . GLN A 1 81 ? 0.460 -11.694 6.739 1.00 83.44 81 GLN A C 1
ATOM 679 O O . GLN A 1 81 ? 0.314 -12.531 7.631 1.00 83.44 81 GLN A O 1
ATOM 684 N N . GLU A 1 82 ? 0.297 -10.402 6.999 1.00 81.31 82 GLU A N 1
ATOM 685 C CA . GLU A 1 82 ? -0.111 -9.905 8.303 1.00 81.31 82 GLU A CA 1
ATOM 686 C C . GLU A 1 82 ? -1.569 -10.276 8.600 1.00 81.31 82 GLU A C 1
ATOM 688 O O . GLU A 1 82 ? -2.461 -10.057 7.785 1.00 81.31 82 GLU A O 1
ATOM 693 N N . SER A 1 83 ? -1.836 -10.807 9.795 1.00 81.69 83 SER A N 1
ATOM 694 C CA . SER A 1 83 ? -3.202 -11.097 10.252 1.00 81.69 83 SER A CA 1
ATOM 695 C C . SER A 1 83 ? -3.923 -9.869 10.815 1.00 81.69 83 SER A C 1
ATOM 697 O O . SER A 1 83 ? -5.150 -9.805 10.781 1.00 81.69 83 SER A O 1
ATOM 699 N N . ASP A 1 84 ? -3.165 -8.911 11.350 1.00 87.19 84 ASP A N 1
ATOM 700 C CA . ASP A 1 84 ? -3.667 -7.673 11.938 1.00 87.19 84 ASP A CA 1
ATOM 701 C C . ASP A 1 84 ? -3.840 -6.573 10.878 1.00 87.19 84 ASP A C 1
ATOM 703 O O . ASP A 1 84 ? -2.945 -6.318 10.070 1.00 87.19 84 ASP A O 1
ATOM 707 N N . ASN A 1 85 ? -4.984 -5.887 10.902 1.00 87.50 85 ASN A N 1
ATOM 708 C CA . ASN A 1 85 ? -5.369 -4.919 9.869 1.00 87.50 85 ASN A CA 1
ATOM 709 C C . ASN A 1 85 ? -4.531 -3.639 9.922 1.00 87.50 85 ASN A C 1
ATOM 711 O O . ASN A 1 85 ? -4.198 -3.068 8.878 1.00 87.50 85 ASN A O 1
ATOM 715 N N . LEU A 1 86 ? -4.165 -3.195 11.126 1.00 83.88 86 LEU A N 1
ATOM 716 C CA . LEU A 1 86 ? -3.345 -2.003 11.313 1.00 83.88 86 LEU A CA 1
ATOM 717 C C . LEU A 1 86 ? -1.925 -2.249 10.794 1.00 83.88 86 LEU A C 1
ATOM 719 O O . LEU A 1 86 ? -1.406 -1.461 10.003 1.00 83.88 86 LEU A O 1
ATOM 723 N N . THR A 1 87 ? -1.326 -3.372 11.187 1.00 81.69 87 THR A N 1
ATOM 724 C CA . THR A 1 87 ? 0.014 -3.777 10.744 1.00 81.69 87 THR A CA 1
ATOM 725 C C . THR A 1 87 ? 0.050 -3.982 9.232 1.00 81.69 87 THR A C 1
ATOM 727 O O . THR A 1 87 ? 0.937 -3.446 8.574 1.00 81.69 87 THR A O 1
ATOM 730 N N . PHE A 1 88 ? -0.960 -4.651 8.668 1.00 87.31 88 PHE A N 1
ATOM 731 C CA . PHE A 1 88 ? -1.123 -4.802 7.222 1.00 87.31 88 PHE A CA 1
ATOM 732 C C . PHE A 1 88 ? -1.138 -3.450 6.490 1.00 87.31 88 PHE A C 1
ATOM 734 O O . PHE A 1 88 ? -0.397 -3.248 5.530 1.00 87.31 88 PHE A O 1
ATOM 741 N N . THR A 1 89 ? -1.939 -2.494 6.973 1.00 86.19 89 THR A N 1
ATOM 742 C CA . THR A 1 89 ? -2.059 -1.157 6.364 1.00 86.19 89 THR A CA 1
ATOM 743 C C . THR A 1 89 ? -0.739 -0.391 6.420 1.00 86.19 89 THR A C 1
ATOM 745 O O . THR A 1 89 ? -0.339 0.251 5.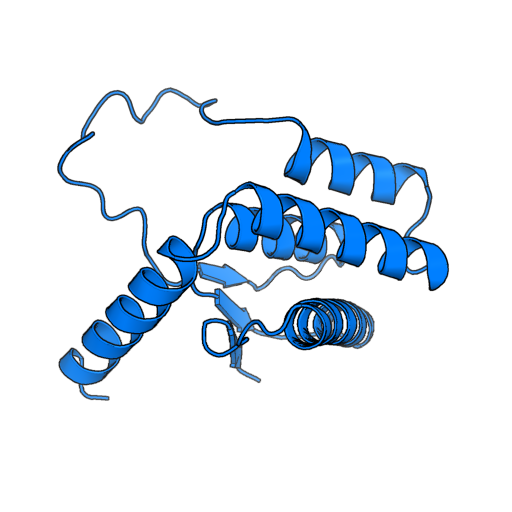446 1.00 86.19 89 THR A O 1
ATOM 748 N N . ILE A 1 90 ? -0.035 -0.475 7.552 1.00 84.12 90 ILE A N 1
ATOM 749 C CA . ILE A 1 90 ? 1.289 0.129 7.719 1.00 84.12 90 ILE A CA 1
ATOM 750 C C . ILE A 1 90 ? 2.280 -0.497 6.736 1.00 84.12 90 ILE A C 1
ATOM 752 O O . ILE A 1 90 ? 2.960 0.248 6.028 1.00 84.12 90 ILE A O 1
ATOM 756 N N . SER A 1 91 ? 2.346 -1.829 6.657 1.00 83.94 91 SER A N 1
ATOM 757 C CA . SER A 1 91 ? 3.239 -2.548 5.743 1.00 83.94 91 SER A CA 1
ATOM 758 C C . SER A 1 91 ? 2.959 -2.201 4.280 1.00 83.94 91 SER A C 1
ATOM 760 O O . SER A 1 91 ? 3.894 -1.889 3.541 1.00 83.94 91 SER A O 1
ATOM 762 N N . LEU A 1 92 ? 1.687 -2.181 3.870 1.00 88.50 92 LEU A N 1
ATOM 763 C CA . LEU A 1 92 ? 1.259 -1.835 2.513 1.00 88.50 92 LEU A CA 1
ATOM 764 C C . LEU A 1 92 ? 1.764 -0.442 2.110 1.00 88.50 92 LEU A C 1
ATOM 766 O O . LEU A 1 92 ? 2.492 -0.293 1.125 1.00 88.50 92 LEU A O 1
ATOM 770 N N . CYS A 1 93 ? 1.446 0.575 2.913 1.00 86.50 93 CYS A N 1
ATOM 771 C CA . CYS A 1 93 ? 1.839 1.954 2.634 1.00 86.50 93 CYS A CA 1
ATOM 772 C C . CYS A 1 93 ? 3.359 2.164 2.755 1.00 86.50 93 CYS A C 1
ATOM 774 O O . CYS A 1 93 ? 3.950 2.907 1.968 1.00 86.50 93 CYS A O 1
ATOM 776 N N . HIS A 1 94 ? 4.016 1.499 3.709 1.00 84.69 94 HIS A N 1
ATOM 777 C CA . HIS A 1 94 ? 5.464 1.575 3.890 1.00 84.69 94 HIS A CA 1
ATOM 778 C C . HIS A 1 94 ? 6.218 0.969 2.703 1.00 84.69 94 HIS A C 1
ATOM 780 O O . HIS A 1 94 ? 7.137 1.587 2.170 1.00 84.69 94 HIS A O 1
ATOM 786 N N . HIS A 1 95 ? 5.838 -0.222 2.249 1.00 84.81 95 HIS A N 1
ATOM 787 C CA . HIS A 1 95 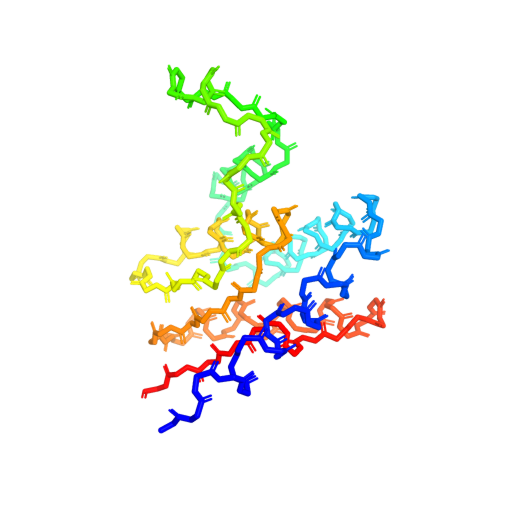? 6.527 -0.867 1.137 1.00 84.81 95 HIS A CA 1
ATOM 788 C C . HIS A 1 95 ? 6.225 -0.211 -0.209 1.00 84.81 95 HIS A C 1
ATOM 790 O O . HIS A 1 95 ? 7.121 -0.152 -1.054 1.00 84.81 95 HIS A O 1
ATOM 796 N N . PHE A 1 96 ? 5.038 0.381 -0.373 1.00 87.44 96 PHE A N 1
ATOM 797 C CA . PHE A 1 96 ? 4.775 1.284 -1.490 1.00 87.44 96 PHE A CA 1
ATOM 798 C C . PHE A 1 96 ? 5.704 2.508 -1.458 1.00 87.44 96 PHE A C 1
ATOM 800 O O . PHE A 1 96 ? 6.357 2.807 -2.458 1.00 87.44 96 PHE A O 1
ATOM 807 N N . LYS A 1 97 ? 5.874 3.151 -0.290 1.00 85.50 97 LYS A N 1
ATOM 808 C CA . LYS A 1 97 ? 6.843 4.248 -0.104 1.00 85.50 97 LYS A CA 1
ATOM 809 C C . LYS A 1 97 ? 8.270 3.836 -0.470 1.00 85.50 97 LYS A C 1
ATOM 811 O O . LYS A 1 97 ? 9.010 4.619 -1.062 1.00 85.50 97 LYS A O 1
ATOM 816 N N . MET A 1 98 ? 8.647 2.606 -0.128 1.00 82.88 98 MET A N 1
ATOM 817 C CA . MET A 1 98 ? 9.958 2.026 -0.431 1.00 82.88 98 MET A CA 1
ATOM 818 C C . MET A 1 98 ? 10.087 1.503 -1.870 1.00 82.88 98 MET A C 1
ATOM 820 O O . MET A 1 98 ? 11.166 1.038 -2.230 1.00 82.88 98 MET A O 1
ATOM 824 N N . ARG A 1 99 ? 9.037 1.621 -2.701 1.00 85.12 99 ARG A N 1
ATOM 825 C CA . ARG A 1 99 ? 9.014 1.207 -4.115 1.00 85.12 99 ARG A CA 1
ATOM 826 C C . ARG A 1 99 ? 9.260 -0.289 -4.316 1.00 85.12 99 ARG A C 1
ATOM 828 O O . ARG A 1 99 ? 9.902 -0.704 -5.283 1.00 85.12 99 ARG A O 1
ATOM 835 N N . ASN A 1 100 ? 8.727 -1.101 -3.410 1.00 82.44 100 ASN A N 1
ATOM 836 C CA . ASN A 1 100 ? 8.797 -2.551 -3.513 1.00 82.44 100 ASN A CA 1
ATOM 837 C C . ASN A 1 100 ? 7.578 -3.102 -4.256 1.00 82.44 100 ASN A C 1
ATOM 839 O O . ASN A 1 100 ? 6.449 -2.674 -4.019 1.00 82.44 100 ASN A O 1
ATOM 843 N N . ALA A 1 101 ? 7.805 -4.105 -5.105 1.00 85.00 101 ALA A N 1
ATOM 844 C CA . ALA A 1 101 ? 6.720 -4.947 -5.592 1.00 85.00 101 ALA A CA 1
ATOM 845 C C . ALA A 1 101 ? 6.179 -5.804 -4.436 1.00 85.00 101 ALA A C 1
ATOM 847 O O . ALA A 1 101 ? 6.939 -6.226 -3.558 1.00 85.00 101 ALA A O 1
ATOM 848 N N . LEU A 1 102 ? 4.879 -6.080 -4.447 1.00 85.06 102 LEU A N 1
ATOM 849 C CA . LEU A 1 102 ? 4.176 -6.749 -3.358 1.00 85.06 102 LEU A CA 1
ATOM 850 C C . LEU A 1 102 ? 3.524 -8.040 -3.841 1.00 85.06 102 LEU A C 1
ATOM 852 O O . LEU A 1 102 ? 2.916 -8.093 -4.907 1.00 85.06 102 LEU A O 1
ATOM 856 N N . ILE A 1 103 ? 3.612 -9.073 -3.017 1.00 84.94 103 ILE A N 1
ATOM 857 C CA . ILE A 1 103 ? 2.740 -10.238 -3.042 1.00 84.94 103 ILE A CA 1
ATOM 858 C C . ILE A 1 103 ? 1.908 -10.186 -1.770 1.00 84.94 103 ILE A C 1
ATOM 860 O O . ILE A 1 103 ? 2.458 -10.039 -0.687 1.00 84.94 103 ILE A O 1
ATOM 864 N N . ILE A 1 104 ? 0.597 -10.323 -1.886 1.00 85.81 104 ILE A N 1
ATOM 865 C CA . ILE A 1 104 ? -0.314 -10.320 -0.746 1.00 85.81 104 ILE A CA 1
ATOM 866 C C . ILE A 1 104 ? -0.920 -11.705 -0.623 1.00 85.81 104 ILE A C 1
ATOM 868 O O . ILE A 1 104 ? -1.528 -12.200 -1.572 1.00 85.81 104 ILE A O 1
ATOM 872 N N . THR A 1 105 ? -0.736 -12.328 0.534 1.00 82.75 105 THR A N 1
ATOM 873 C CA . THR A 1 105 ? -1.217 -13.679 0.834 1.00 82.75 105 THR A CA 1
ATOM 874 C C . THR A 1 105 ? -2.252 -13.630 1.938 1.00 82.75 105 THR A C 1
ATOM 876 O O . THR A 1 105 ? -1.918 -13.255 3.059 1.00 82.75 105 THR A O 1
ATOM 879 N N . GLY A 1 106 ? -3.472 -14.072 1.629 1.00 67.25 106 GLY A N 1
ATOM 880 C CA . GLY A 1 106 ? -4.585 -14.055 2.575 1.00 67.25 106 GLY A CA 1
ATOM 881 C C . GLY A 1 106 ? -5.049 -12.630 2.878 1.00 67.25 106 GLY A C 1
ATOM 882 O O . GLY A 1 106 ? -4.328 -11.835 3.465 1.00 67.25 106 GLY A O 1
ATOM 883 N N . SER A 1 107 ? -6.275 -12.306 2.479 1.00 73.19 107 SER A N 1
ATOM 884 C CA . SER A 1 107 ? -6.929 -11.061 2.883 1.00 73.19 107 SER A CA 1
ATOM 885 C C . SER A 1 107 ? -8.218 -11.407 3.609 1.00 73.19 107 SER A C 1
ATOM 887 O O . SER A 1 107 ? -9.069 -12.127 3.084 1.00 73.19 107 SER A O 1
ATOM 889 N N . ASN A 1 108 ? -8.345 -10.939 4.850 1.00 86.38 108 ASN A N 1
ATOM 890 C CA . ASN A 1 108 ? -9.651 -10.904 5.499 1.00 86.38 108 ASN A CA 1
ATOM 891 C C . ASN A 1 108 ? -10.511 -9.792 4.865 1.00 86.38 108 ASN A C 1
ATOM 893 O O . ASN A 1 108 ? -9.998 -8.943 4.136 1.00 86.38 108 ASN A O 1
ATOM 897 N N . SER A 1 109 ? -11.813 -9.766 5.157 1.00 88.88 109 SER A N 1
ATOM 898 C CA . SER A 1 109 ? -12.742 -8.815 4.529 1.00 88.88 109 SER A CA 1
ATOM 899 C C . SER A 1 109 ? -12.337 -7.347 4.699 1.00 88.88 109 SER A C 1
ATOM 901 O O . SER A 1 109 ? -12.522 -6.553 3.782 1.00 88.88 109 SER A O 1
ATOM 903 N N . GLN A 1 110 ? -11.762 -6.981 5.849 1.00 89.69 110 GLN A N 1
ATOM 904 C CA . GLN A 1 110 ? -11.322 -5.610 6.111 1.00 89.69 110 GLN A CA 1
ATOM 905 C C . GLN A 1 110 ? -10.024 -5.284 5.357 1.00 89.69 110 GLN A C 1
ATOM 907 O O . GLN A 1 110 ? -9.888 -4.186 4.827 1.00 89.69 110 GLN A O 1
ATOM 912 N N . GLN A 1 111 ? -9.093 -6.235 5.240 1.00 90.81 111 GLN A N 1
ATOM 913 C CA . GLN A 1 111 ? -7.889 -6.083 4.411 1.00 90.81 111 GLN A CA 1
ATOM 914 C C . GLN A 1 111 ? -8.224 -5.971 2.925 1.00 90.81 111 GLN A C 1
ATOM 916 O O . GLN A 1 111 ? -7.588 -5.187 2.225 1.00 90.81 111 GLN A O 1
ATOM 921 N N . SER A 1 112 ? -9.234 -6.702 2.445 1.00 91.19 112 SER A N 1
ATOM 922 C CA . SER A 1 112 ? -9.746 -6.534 1.082 1.00 91.19 112 SER A CA 1
ATOM 923 C C . SER A 1 112 ? -10.283 -5.118 0.869 1.00 91.19 112 SER A C 1
ATOM 925 O O . SER A 1 112 ? -9.907 -4.479 -0.105 1.00 91.19 112 SER A O 1
ATOM 927 N N . GLU A 1 113 ? -11.060 -4.576 1.814 1.00 92.81 113 GLU A N 1
ATOM 928 C CA . GLU A 1 113 ? -11.548 -3.194 1.713 1.00 92.81 113 GLU A CA 1
ATOM 929 C C . GLU A 1 113 ? -10.406 -2.160 1.736 1.00 92.81 113 GLU A C 1
ATOM 931 O O . GLU A 1 113 ? -10.431 -1.186 0.983 1.00 92.81 113 GLU A O 1
ATOM 936 N N . ILE A 1 114 ? -9.378 -2.377 2.563 1.00 92.94 114 ILE A N 1
ATOM 937 C CA . ILE A 1 114 ? -8.171 -1.535 2.592 1.00 92.94 114 ILE A CA 1
ATOM 938 C C . ILE A 1 114 ? -7.447 -1.576 1.237 1.00 92.94 114 ILE A C 1
ATOM 940 O O . ILE A 1 114 ? -6.996 -0.536 0.750 1.00 92.94 114 ILE A O 1
ATOM 944 N N . LEU A 1 115 ? -7.350 -2.751 0.609 1.00 93.44 115 LEU A N 1
ATOM 945 C CA . LEU A 1 115 ? -6.745 -2.895 -0.715 1.00 93.44 115 LEU A CA 1
ATOM 946 C C . LEU A 1 115 ? -7.565 -2.232 -1.811 1.00 93.44 115 LEU A C 1
ATOM 948 O O . LEU A 1 115 ? -6.984 -1.575 -2.670 1.00 93.44 115 LEU A O 1
ATOM 952 N N . ASP A 1 116 ? -8.888 -2.352 -1.765 1.00 94.44 116 ASP A N 1
ATOM 953 C CA . ASP A 1 116 ? -9.767 -1.690 -2.726 1.00 94.44 116 ASP A CA 1
ATOM 954 C C . ASP A 1 116 ? -9.602 -0.169 -2.655 1.00 94.44 116 ASP A C 1
ATOM 956 O O . ASP A 1 116 ? -9.472 0.482 -3.690 1.00 94.44 116 ASP A O 1
ATOM 960 N N . ILE A 1 117 ? -9.508 0.396 -1.444 1.00 94.56 117 ILE A N 1
ATOM 961 C CA . ILE A 1 117 ? -9.199 1.821 -1.247 1.00 94.56 117 ILE A CA 1
ATOM 962 C C . ILE A 1 117 ? -7.840 2.162 -1.856 1.00 94.56 117 ILE A C 1
ATOM 964 O O . ILE A 1 117 ? -7.720 3.148 -2.581 1.00 94.56 117 ILE A O 1
ATOM 968 N N . PHE A 1 118 ? -6.821 1.344 -1.595 1.00 95.06 118 PHE A N 1
ATOM 969 C CA . PHE A 1 118 ? -5.481 1.565 -2.125 1.00 95.06 118 PHE A CA 1
ATOM 970 C C . PHE A 1 118 ? -5.456 1.547 -3.662 1.00 95.06 118 PHE A C 1
ATOM 972 O O . PHE A 1 118 ? -4.930 2.472 -4.284 1.00 95.06 118 PHE A O 1
ATOM 979 N N . PHE A 1 119 ? -6.067 0.539 -4.291 1.00 94.88 119 PHE A N 1
ATOM 980 C CA . PHE A 1 119 ? -6.164 0.439 -5.748 1.00 94.88 119 PHE A CA 1
ATOM 981 C C . PHE A 1 119 ? -6.992 1.565 -6.355 1.00 94.88 119 PHE A C 1
ATOM 983 O O . PHE A 1 119 ? -6.608 2.110 -7.392 1.00 94.88 119 PHE A O 1
ATOM 990 N N . GLN A 1 120 ? -8.088 1.954 -5.704 1.00 94.50 120 GLN A N 1
ATOM 991 C CA . GLN A 1 120 ? -8.892 3.087 -6.134 1.00 94.50 120 GLN A CA 1
ATOM 992 C C . GLN A 1 120 ? -8.058 4.373 -6.130 1.00 94.50 120 GLN A C 1
ATOM 994 O O . GLN A 1 120 ? -8.021 5.068 -7.143 1.00 94.50 120 GLN A O 1
ATOM 999 N N . THR A 1 121 ? -7.316 4.649 -5.051 1.00 93.31 121 THR A N 1
ATOM 1000 C CA . THR A 1 121 ? -6.444 5.831 -4.980 1.00 93.31 121 THR A CA 1
ATOM 1001 C C . THR A 1 121 ? -5.354 5.804 -6.057 1.00 93.31 121 THR A C 1
ATOM 1003 O O . THR A 1 121 ? -5.078 6.841 -6.662 1.00 93.31 121 THR A O 1
ATOM 1006 N N . LEU A 1 122 ? -4.751 4.646 -6.351 1.00 93.81 122 LEU A N 1
ATOM 1007 C CA . LEU A 1 122 ? -3.803 4.528 -7.467 1.00 93.81 122 LEU A CA 1
ATOM 1008 C C . LEU A 1 122 ? -4.464 4.872 -8.807 1.00 93.81 122 LEU A C 1
ATOM 1010 O O . LEU A 1 122 ? -3.936 5.691 -9.558 1.00 93.81 122 LEU A O 1
ATOM 1014 N N . SER A 1 123 ? -5.634 4.292 -9.084 1.00 93.81 123 SER A N 1
ATOM 1015 C CA . SER A 1 123 ? -6.359 4.506 -10.338 1.00 93.81 123 SER A CA 1
ATOM 1016 C C . SER A 1 123 ? -6.791 5.963 -10.520 1.00 93.81 123 SER A C 1
ATOM 1018 O O . SER A 1 123 ? -6.675 6.497 -11.623 1.00 93.81 123 SER A O 1
ATOM 1020 N N . GLU A 1 124 ? -7.269 6.622 -9.462 1.00 92.31 124 GLU A N 1
ATOM 1021 C CA . GLU A 1 124 ? -7.648 8.043 -9.480 1.00 92.31 124 GLU A CA 1
ATOM 1022 C C . GLU A 1 124 ? -6.454 8.952 -9.811 1.00 92.31 124 GLU A C 1
ATOM 1024 O O . GLU A 1 124 ? -6.619 9.985 -10.457 1.00 92.31 124 GLU A O 1
ATOM 1029 N N . ASN A 1 125 ? -5.242 8.522 -9.449 1.00 90.31 125 ASN A N 1
ATOM 1030 C CA . ASN A 1 125 ? -3.982 9.198 -9.763 1.00 90.31 125 ASN A CA 1
ATOM 1031 C C . ASN A 1 125 ? -3.303 8.661 -11.040 1.00 90.31 125 ASN A C 1
ATOM 1033 O O . ASN A 1 125 ? -2.138 8.959 -11.289 1.00 90.31 125 ASN A O 1
ATOM 1037 N N . GLN A 1 126 ? -4.020 7.887 -11.867 1.00 91.38 126 GLN A N 1
ATOM 1038 C CA . GLN A 1 126 ? -3.535 7.315 -13.134 1.00 91.38 126 GLN A CA 1
ATOM 1039 C C . GLN A 1 126 ? -2.315 6.387 -12.984 1.00 91.38 126 GLN A C 1
ATOM 1041 O O . GLN A 1 126 ? -1.519 6.222 -13.913 1.00 91.38 126 GLN A O 1
ATOM 1046 N N . LEU A 1 127 ? -2.174 5.747 -11.823 1.00 91.00 127 LEU A N 1
ATOM 1047 C CA . LEU A 1 127 ? -1.122 4.779 -11.549 1.00 91.00 127 LEU A CA 1
ATOM 1048 C C . LEU A 1 127 ? -1.629 3.345 -11.689 1.00 91.00 127 LEU A C 1
ATOM 1050 O O . LEU A 1 127 ? -2.760 3.009 -11.345 1.00 91.00 127 LEU A O 1
ATOM 1054 N N . LYS A 1 128 ? -0.749 2.486 -12.197 1.00 90.19 128 LYS A N 1
ATOM 1055 C CA . LYS A 1 128 ? -0.974 1.054 -12.361 1.00 90.19 128 LYS A CA 1
ATOM 1056 C C . LYS A 1 128 ? -0.698 0.335 -11.053 1.00 90.19 128 LYS A C 1
ATOM 1058 O O . LYS A 1 128 ? 0.219 0.700 -10.325 1.00 90.19 128 LYS A O 1
ATOM 1063 N N . SER A 1 129 ? -1.428 -0.742 -10.810 1.00 90.56 129 SER A N 1
ATOM 1064 C CA . SER A 1 129 ? -1.275 -1.598 -9.634 1.00 90.56 129 SER A CA 1
ATOM 1065 C C . SER A 1 129 ? -0.559 -2.919 -9.923 1.00 90.56 129 SER A C 1
ATOM 1067 O O . SER A 1 129 ? -0.471 -3.759 -9.034 1.00 90.56 129 SER A O 1
ATOM 1069 N N . ASP A 1 130 ? -0.031 -3.110 -11.139 1.00 87.88 130 ASP A N 1
ATOM 1070 C CA . ASP A 1 130 ? 0.563 -4.374 -11.618 1.00 87.88 130 ASP A CA 1
ATOM 1071 C C . ASP A 1 130 ? 1.716 -4.881 -10.731 1.00 87.88 130 ASP A C 1
ATOM 1073 O O . ASP A 1 130 ? 2.001 -6.076 -10.672 1.00 87.88 130 ASP A O 1
ATOM 1077 N N . PHE A 1 131 ? 2.348 -3.977 -9.976 1.00 87.50 131 PHE A N 1
ATOM 1078 C CA . PHE A 1 131 ? 3.386 -4.303 -9.002 1.00 87.50 131 PHE A CA 1
ATOM 1079 C C . PHE A 1 131 ? 2.868 -5.027 -7.746 1.00 87.50 131 PHE A C 1
ATOM 1081 O O . PHE A 1 131 ? 3.687 -5.444 -6.926 1.00 87.50 131 PHE A O 1
ATOM 1088 N N . ILE A 1 132 ? 1.548 -5.181 -7.588 1.00 89.50 132 ILE A N 1
ATOM 1089 C CA . ILE A 1 132 ? 0.892 -5.916 -6.503 1.00 89.50 132 ILE A CA 1
ATOM 1090 C C . ILE A 1 132 ? 0.242 -7.180 -7.065 1.00 89.50 132 ILE A C 1
ATOM 1092 O O . ILE A 1 132 ? -0.634 -7.125 -7.925 1.00 89.50 132 ILE A O 1
ATOM 1096 N N . LYS A 1 133 ? 0.626 -8.335 -6.524 1.00 88.00 133 LYS A N 1
ATOM 1097 C CA . LYS A 1 133 ? 0.047 -9.637 -6.854 1.00 88.00 133 LYS A CA 1
ATOM 1098 C C . LYS A 1 133 ? -0.673 -10.217 -5.644 1.00 88.00 133 LYS A C 1
ATOM 1100 O O . LYS A 1 133 ? -0.063 -10.404 -4.601 1.00 88.00 133 LYS A O 1
ATOM 1105 N N . ILE A 1 134 ? -1.943 -10.571 -5.789 1.00 86.50 134 ILE A N 1
ATOM 1106 C CA . ILE A 1 134 ? -2.711 -11.231 -4.725 1.00 86.50 134 ILE A CA 1
ATOM 1107 C C . ILE A 1 134 ? -2.686 -12.744 -4.967 1.00 86.50 134 ILE A C 1
ATOM 1109 O O . ILE A 1 134 ? -2.934 -13.199 -6.084 1.00 86.50 134 ILE A O 1
ATOM 1113 N N . ILE A 1 135 ? -2.356 -13.518 -3.934 1.00 81.56 135 ILE A N 1
ATOM 1114 C CA . ILE A 1 135 ? -2.359 -14.983 -3.943 1.00 81.56 135 ILE A CA 1
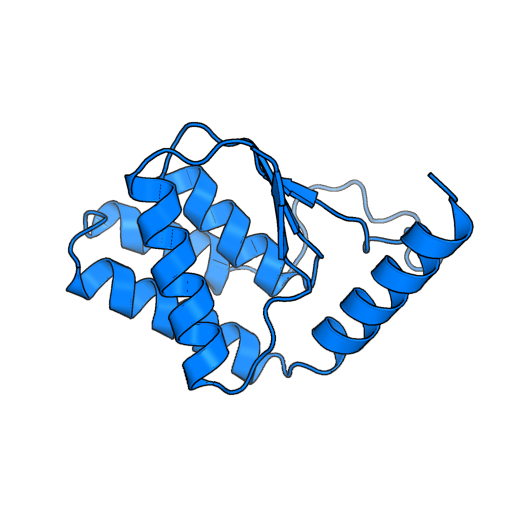ATOM 1115 C C . ILE A 1 135 ? -3.368 -15.451 -2.887 1.00 81.56 135 ILE A C 1
ATOM 1117 O O . ILE A 1 135 ? -3.271 -15.066 -1.718 1.00 81.56 135 ILE A O 1
ATOM 1121 N N . GLN A 1 136 ? -4.348 -16.241 -3.331 1.00 64.56 136 GLN A N 1
ATOM 1122 C CA . GLN A 1 136 ? -5.383 -16.861 -2.497 1.00 64.56 136 GLN A CA 1
ATOM 1123 C C . GLN A 1 136 ? -4.973 -18.268 -2.071 1.00 64.56 136 GLN A C 1
ATOM 1125 O O . GLN A 1 136 ? -4.389 -18.985 -2.917 1.00 64.56 136 GLN A O 1
#

Foldseek 3Di:
DDVVVVVVLLVVLLVQLVVDDLVNLVVLLVQLLVVCVVVVLDDPVLSVVLCCLQPPDDDDPDDDPVPDPPDDPPADEAEADDPDQSVSSSCVSNVSSVSYQYEYEDDDPSSVVSVVSSCVSCVVVVHDNSSYHYDD

Radius of gyration: 15.41 Å; chains: 1; bounding box: 43×35×34 Å

Secondary structure (DSSP, 8-state):
--HHHHHHHHHHHHHHHHHS-HHHHHHHHHHHHHHHHHTT-S-HHHHHHHHHHHHS--S--SS-TTS-TTT-----EEEE--SSHHHHHHHHHHHHHTT-EEEEE---HHHHHHHHHHHHHHHHTT---TTEEEE-

pLDDT: mean 75.61, std 18.02, range [29.22, 95.06]